Protein AF-A3IUG8-F1 (afdb_monomer_lite)

Organism: NCBI:txid391612

Secondary structure (DSSP, 8-state):
----TTSHHHHHHHHHHHS-TT-BHHHHHHHHHHTTPEEPSS-S-TT-EEEEEE--SSSS--SEEEEEEE-TT-BEEEEEE-

pLDDT: mean 82.92, std 14.55, range [41.16, 95.94]

Radius of gyration: 12.14 Å; chains: 1; bounding box: 31×24×32 Å

Structure (mmCIF, N/CA/C/O backbone):
data_AF-A3IUG8-F1
#
_entry.id   AF-A3IUG8-F1
#
loop_
_atom_site.group_PDB
_atom_site.id
_atom_site.type_symbol
_atom_site.label_atom_id
_atom_site.label_alt_id
_atom_site.label_comp_id
_atom_site.label_asym_id
_atom_site.label_entity_id
_atom_site.label_seq_id
_atom_site.pdbx_PDB_ins_code
_atom_site.Cartn_x
_atom_site.Cartn_y
_atom_site.Cartn_z
_atom_site.occupancy
_atom_site.B_iso_or_equiv
_atom_site.auth_seq_id
_atom_site.auth_comp_id
_atom_site.auth_asym_id
_atom_site.auth_atom_id
_atom_site.pdbx_PDB_model_num
ATOM 1 N N . MET A 1 1 ? 16.541 -6.737 2.500 1.00 53.91 1 MET A N 1
ATOM 2 C CA . MET A 1 1 ? 15.799 -7.218 1.316 1.00 53.91 1 MET A CA 1
ATOM 3 C C . MET A 1 1 ? 15.489 -5.991 0.483 1.00 53.91 1 MET A C 1
ATOM 5 O O . MET A 1 1 ? 15.043 -5.010 1.062 1.0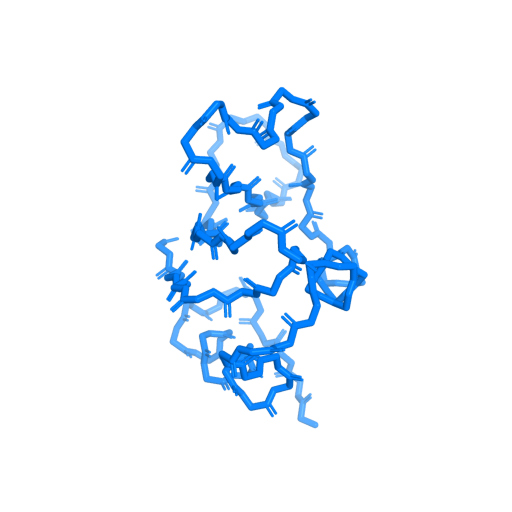0 53.91 1 MET A O 1
ATOM 9 N N . THR A 1 2 ? 15.818 -5.975 -0.804 1.00 72.31 2 THR A N 1
ATOM 10 C CA . THR A 1 2 ? 15.565 -4.795 -1.643 1.00 72.31 2 THR A CA 1
ATOM 11 C C . THR A 1 2 ? 14.148 -4.890 -2.185 1.00 72.31 2 THR A C 1
ATOM 13 O O . THR A 1 2 ? 13.830 -5.848 -2.881 1.00 72.31 2 THR A O 1
ATOM 16 N N . CYS A 1 3 ? 13.295 -3.921 -1.872 1.00 83.38 3 CYS A N 1
ATOM 17 C CA . CYS A 1 3 ? 11.926 -3.892 -2.377 1.00 83.38 3 CYS A CA 1
ATOM 18 C C . CYS A 1 3 ? 11.936 -3.368 -3.809 1.00 83.38 3 CYS A C 1
ATOM 20 O O . CYS A 1 3 ? 12.008 -2.162 -4.067 1.00 83.38 3 CYS A O 1
ATOM 22 N N . ASN A 1 4 ? 11.942 -4.298 -4.758 1.00 82.56 4 ASN A N 1
ATOM 23 C CA . ASN A 1 4 ? 12.062 -3.989 -6.170 1.00 82.56 4 ASN A CA 1
ATOM 24 C C . ASN A 1 4 ? 10.722 -3.528 -6.747 1.00 82.56 4 ASN A C 1
ATOM 26 O O . ASN A 1 4 ? 9.982 -4.292 -7.351 1.00 82.56 4 ASN A O 1
ATOM 30 N N . ARG A 1 5 ? 10.449 -2.232 -6.634 1.00 77.12 5 ARG A N 1
ATOM 31 C CA . ARG A 1 5 ? 9.298 -1.564 -7.268 1.00 77.12 5 ARG A CA 1
ATOM 32 C C . ARG A 1 5 ? 9.249 -1.657 -8.804 1.00 77.12 5 ARG A C 1
ATOM 34 O O . ARG A 1 5 ? 8.290 -1.197 -9.403 1.00 77.12 5 ARG A O 1
ATOM 41 N N . GLY A 1 6 ? 10.282 -2.186 -9.466 1.00 77.75 6 GLY A N 1
ATOM 42 C CA . GLY A 1 6 ? 10.245 -2.501 -10.898 1.00 77.75 6 GLY A CA 1
ATOM 43 C C . GLY A 1 6 ? 9.567 -3.841 -11.208 1.00 77.75 6 GLY A C 1
ATOM 44 O O . GLY A 1 6 ? 9.201 -4.072 -12.358 1.00 77.75 6 GLY A O 1
ATOM 45 N N . ASN A 1 7 ? 9.388 -4.700 -10.198 1.00 86.25 7 ASN A N 1
ATOM 46 C CA . ASN A 1 7 ? 8.719 -5.991 -10.285 1.00 86.25 7 ASN A CA 1
ATOM 47 C C . ASN A 1 7 ? 7.514 -6.010 -9.328 1.00 86.25 7 ASN A C 1
ATOM 49 O O . ASN A 1 7 ? 7.658 -5.902 -8.112 1.00 86.25 7 ASN A O 1
ATOM 53 N N . LYS A 1 8 ? 6.311 -6.164 -9.888 1.00 87.88 8 LYS A N 1
ATOM 54 C CA . LYS A 1 8 ? 5.045 -6.139 -9.146 1.00 87.88 8 LYS A CA 1
ATOM 55 C C . LYS A 1 8 ? 4.960 -7.200 -8.048 1.00 87.88 8 LYS A C 1
ATOM 57 O O . LYS A 1 8 ? 4.483 -6.892 -6.959 1.00 87.88 8 LYS A O 1
ATOM 62 N N . GLU A 1 9 ? 5.400 -8.423 -8.325 1.00 90.56 9 GLU A N 1
ATOM 63 C CA . GLU A 1 9 ? 5.304 -9.538 -7.376 1.00 90.56 9 GLU A CA 1
ATOM 64 C C . GLU A 1 9 ? 6.305 -9.363 -6.232 1.00 90.56 9 GLU A C 1
ATOM 66 O O . GLU A 1 9 ? 5.911 -9.376 -5.069 1.00 90.56 9 GLU A O 1
ATOM 71 N N . GLU A 1 10 ? 7.568 -9.058 -6.551 1.00 91.38 10 GLU A N 1
ATOM 72 C CA . GLU A 1 10 ? 8.596 -8.780 -5.536 1.00 91.38 10 GLU A CA 1
ATOM 73 C C . GLU A 1 10 ? 8.219 -7.588 -4.647 1.00 91.38 10 GLU A C 1
ATOM 75 O O . GLU A 1 10 ? 8.437 -7.613 -3.432 1.00 91.38 10 GLU A O 1
ATOM 80 N N . PHE A 1 11 ? 7.647 -6.530 -5.232 1.00 91.75 11 PHE A N 1
ATOM 81 C CA . PHE A 1 11 ? 7.209 -5.376 -4.457 1.00 91.75 11 PHE A CA 1
ATOM 82 C C . PHE A 1 11 ? 6.009 -5.704 -3.567 1.00 91.75 11 PHE A C 1
ATOM 84 O O . PHE A 1 11 ? 5.997 -5.292 -2.410 1.00 91.75 11 PHE A O 1
ATOM 91 N N . ARG A 1 12 ? 5.030 -6.468 -4.069 1.00 92.62 12 ARG A N 1
ATOM 92 C CA . ARG A 1 12 ? 3.881 -6.935 -3.280 1.00 92.62 12 ARG A CA 1
ATOM 93 C C . ARG A 1 12 ? 4.328 -7.759 -2.075 1.00 92.62 12 ARG A C 1
ATOM 95 O O . ARG A 1 12 ? 3.851 -7.512 -0.970 1.00 92.62 12 ARG A O 1
ATOM 102 N N . ASP A 1 13 ? 5.253 -8.691 -2.272 1.00 93.06 13 ASP A N 1
ATOM 103 C CA . ASP A 1 13 ? 5.757 -9.536 -1.190 1.00 93.06 13 ASP A CA 1
ATOM 104 C C . ASP A 1 13 ? 6.520 -8.717 -0.149 1.00 93.06 13 ASP A C 1
ATOM 106 O O . ASP A 1 13 ? 6.278 -8.868 1.049 1.00 93.06 13 ASP A O 1
ATOM 110 N N . CYS A 1 14 ? 7.383 -7.792 -0.584 1.00 93.75 14 CYS A N 1
ATOM 111 C CA . CYS A 1 14 ? 8.039 -6.876 0.345 1.00 93.75 14 CYS A CA 1
ATOM 112 C C . CYS A 1 14 ? 7.018 -6.015 1.113 1.00 93.75 14 CYS A C 1
ATOM 114 O O . CYS A 1 14 ? 7.134 -5.872 2.334 1.00 93.75 14 CYS A O 1
ATOM 116 N N . LEU A 1 15 ? 6.034 -5.435 0.422 1.00 93.75 15 LEU A N 1
ATOM 117 C CA . LEU A 1 15 ? 5.026 -4.576 1.035 1.00 93.75 15 LEU A CA 1
ATOM 118 C C . LEU A 1 15 ? 4.260 -5.334 2.123 1.00 93.75 15 LEU A C 1
ATOM 120 O O . LEU A 1 15 ? 4.181 -4.848 3.243 1.00 93.75 15 LEU A O 1
ATOM 124 N N . ASN A 1 16 ? 3.794 -6.551 1.837 1.00 92.44 16 ASN A N 1
ATOM 125 C CA . ASN A 1 16 ? 3.066 -7.378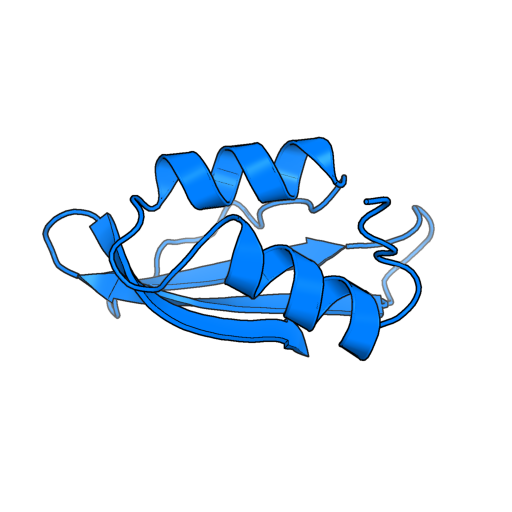 2.804 1.00 92.44 16 ASN A CA 1
ATOM 126 C C . ASN A 1 16 ? 3.922 -7.817 4.004 1.00 92.44 16 ASN A C 1
ATOM 128 O O . ASN A 1 16 ? 3.390 -8.027 5.092 1.00 92.44 16 ASN A O 1
ATOM 132 N N . GLN A 1 17 ? 5.239 -7.963 3.828 1.00 93.25 17 GLN A N 1
ATOM 133 C CA . GLN A 1 17 ? 6.158 -8.292 4.924 1.00 93.25 17 GLN A CA 1
ATOM 134 C C . GLN A 1 17 ? 6.425 -7.107 5.860 1.00 93.25 17 GLN A C 1
ATOM 136 O O . GLN A 1 17 ? 6.658 -7.321 7.048 1.00 93.25 17 GLN A O 1
ATOM 141 N N . ASN A 1 18 ? 6.421 -5.875 5.340 1.00 94.12 18 ASN A N 1
ATOM 142 C CA . ASN A 1 18 ? 6.750 -4.673 6.116 1.00 94.12 18 ASN A CA 1
ATOM 143 C C . 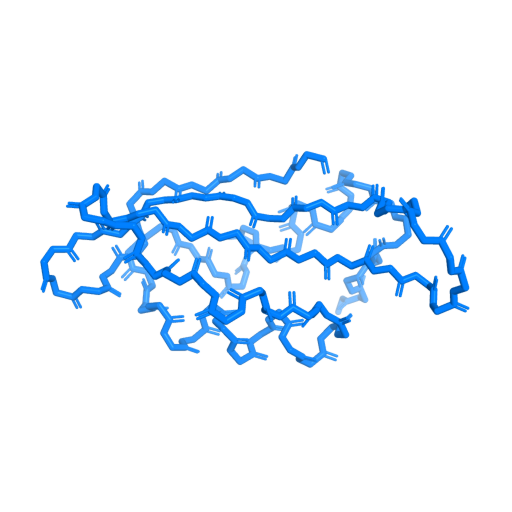ASN A 1 18 ? 5.508 -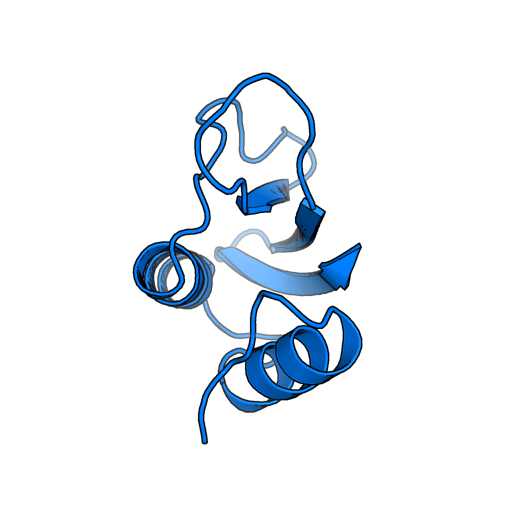3.935 6.628 1.00 94.12 18 ASN A C 1
ATOM 145 O O . ASN A 1 18 ? 5.549 -3.352 7.706 1.00 94.12 18 ASN A O 1
ATOM 149 N N . ILE A 1 19 ? 4.416 -3.975 5.865 1.00 94.94 19 ILE A N 1
ATOM 150 C CA . ILE A 1 19 ? 3.147 -3.301 6.142 1.00 94.94 19 ILE A CA 1
ATOM 151 C C . ILE A 1 19 ? 2.021 -4.348 6.127 1.00 94.94 19 ILE A C 1
ATOM 153 O O . ILE A 1 19 ? 1.304 -4.489 5.131 1.00 94.94 19 ILE A O 1
ATOM 157 N N . PRO A 1 20 ? 1.876 -5.140 7.203 1.00 94.50 20 PRO A N 1
ATOM 158 C CA . PRO A 1 20 ? 0.764 -6.071 7.330 1.00 94.50 20 PRO A CA 1
ATOM 159 C C . PRO A 1 20 ? -0.580 -5.337 7.464 1.00 94.50 20 PRO A C 1
ATOM 161 O O . PRO A 1 20 ? -0.664 -4.186 7.893 1.00 94.50 20 PRO A O 1
ATOM 164 N N . ILE A 1 21 ? -1.668 -6.043 7.156 1.00 94.88 21 ILE A N 1
ATOM 165 C CA . ILE A 1 21 ? -3.025 -5.579 7.467 1.00 94.88 21 ILE A CA 1
ATOM 166 C C . ILE A 1 21 ? -3.133 -5.287 8.976 1.00 94.88 21 ILE A C 1
ATOM 168 O O . ILE A 1 21 ? -2.668 -6.069 9.805 1.00 94.88 21 ILE A O 1
ATOM 172 N N . GLY A 1 22 ? -3.726 -4.145 9.327 1.00 95.00 22 GLY A N 1
ATOM 173 C CA . GLY A 1 22 ? -3.779 -3.590 10.683 1.00 95.00 22 GLY A CA 1
ATOM 174 C C . GLY A 1 22 ? -2.681 -2.561 10.998 1.00 95.00 22 GLY A C 1
ATOM 175 O O . GLY A 1 22 ? -2.761 -1.875 12.026 1.00 95.00 22 GLY A O 1
ATOM 176 N N . SER A 1 23 ? -1.678 -2.400 10.127 1.00 95.94 23 SER A N 1
ATOM 177 C CA . SER A 1 23 ? -0.744 -1.268 10.190 1.00 95.94 23 SER A CA 1
ATOM 178 C C . SER A 1 23 ? -1.476 0.061 10.024 1.00 95.94 23 SER A C 1
ATOM 180 O O . SER A 1 23 ? -2.549 0.140 9.424 1.00 95.94 23 SER A O 1
ATOM 182 N N . SER A 1 24 ? -0.912 1.126 10.587 1.00 94.69 24 SER A N 1
ATOM 183 C CA . SER A 1 24 ? -1.467 2.465 10.410 1.00 94.69 24 SER A CA 1
ATOM 184 C C . SER A 1 24 ? -1.259 2.967 8.980 1.00 94.69 24 SER A C 1
ATOM 186 O O . SER A 1 24 ? -0.274 2.649 8.311 1.00 94.69 24 SER A O 1
ATOM 188 N N . TYR A 1 25 ? -2.173 3.814 8.524 1.00 91.19 25 TYR A N 1
ATOM 189 C CA . TYR A 1 25 ? -2.068 4.492 7.239 1.00 91.19 25 TYR A CA 1
ATOM 190 C C . TYR A 1 25 ? -0.788 5.332 7.130 1.00 91.19 25 TYR A C 1
ATOM 192 O O . TYR A 1 25 ? -0.197 5.424 6.058 1.00 91.19 25 TYR A O 1
ATOM 200 N N . GLU A 1 26 ? -0.332 5.926 8.235 1.00 91.69 26 GLU A N 1
ATOM 201 C CA . GLU A 1 26 ? 0.886 6.738 8.245 1.00 91.69 26 GLU A CA 1
ATOM 202 C C . GLU A 1 26 ? 2.146 5.890 8.021 1.00 91.69 26 GLU A C 1
ATOM 204 O O . GLU A 1 26 ? 3.006 6.284 7.235 1.00 91.69 26 GLU A O 1
ATOM 209 N N . GLU A 1 27 ? 2.231 4.699 8.626 1.00 94.12 27 GLU A N 1
ATOM 210 C CA . GLU A 1 27 ? 3.317 3.743 8.356 1.00 94.12 27 GLU A CA 1
ATOM 211 C C . GLU A 1 27 ? 3.348 3.343 6.877 1.00 94.12 27 GLU A C 1
ATOM 213 O O . GLU A 1 27 ? 4.406 3.392 6.247 1.00 94.12 27 GLU A O 1
ATOM 218 N N . LEU A 1 28 ? 2.183 3.024 6.298 1.00 93.75 28 LEU A N 1
ATOM 219 C CA . LEU A 1 28 ? 2.059 2.727 4.870 1.00 93.75 28 LEU A CA 1
ATOM 220 C C . LEU A 1 28 ? 2.534 3.909 4.014 1.00 93.75 28 LEU A C 1
ATOM 222 O O . LEU A 1 28 ? 3.334 3.736 3.094 1.00 93.75 28 LEU A O 1
ATOM 226 N N . ARG A 1 29 ? 2.050 5.119 4.313 1.00 91.31 29 ARG A N 1
ATOM 227 C CA . ARG A 1 29 ? 2.364 6.338 3.560 1.00 91.31 29 ARG A CA 1
ATOM 228 C C . ARG A 1 29 ? 3.864 6.623 3.560 1.00 91.31 29 ARG A C 1
ATOM 230 O O . ARG A 1 29 ? 4.417 6.938 2.505 1.00 91.31 29 ARG A O 1
ATOM 237 N N . LEU A 1 30 ? 4.512 6.523 4.721 1.00 92.62 30 LEU A N 1
ATOM 238 C CA . LEU A 1 30 ? 5.954 6.730 4.861 1.00 92.62 30 LEU A CA 1
ATOM 239 C C . LEU A 1 30 ? 6.736 5.670 4.084 1.00 92.62 30 LEU A C 1
ATOM 241 O O . LEU A 1 30 ? 7.575 6.026 3.257 1.00 92.62 30 LEU A O 1
ATOM 245 N N . PHE A 1 31 ? 6.389 4.393 4.262 1.00 93.25 31 PHE A N 1
ATOM 246 C CA . PHE A 1 31 ? 7.027 3.288 3.553 1.00 93.25 31 PHE A CA 1
ATOM 247 C C . PHE A 1 31 ? 6.949 3.461 2.030 1.00 93.25 31 PHE A C 1
ATOM 249 O O . PHE A 1 31 ? 7.956 3.365 1.328 1.00 93.25 31 PHE A O 1
ATOM 256 N N . LEU A 1 32 ? 5.767 3.770 1.494 1.00 91.50 32 LEU A N 1
ATOM 257 C CA . LEU A 1 32 ? 5.577 3.974 0.058 1.00 91.50 32 LEU A CA 1
ATOM 258 C C . LEU A 1 32 ? 6.334 5.211 -0.452 1.00 91.50 32 LEU A C 1
ATOM 260 O O . LEU A 1 32 ? 6.957 5.152 -1.517 1.00 91.50 32 LEU A O 1
ATOM 264 N N . SER A 1 33 ? 6.358 6.299 0.323 1.00 88.88 33 SER A N 1
ATOM 265 C CA . SER A 1 33 ? 7.111 7.513 -0.011 1.00 88.88 33 SER A CA 1
ATOM 266 C C . SER A 1 33 ? 8.618 7.258 -0.104 1.00 88.88 33 SER A C 1
ATOM 268 O O . SER A 1 33 ? 9.259 7.751 -1.032 1.00 88.88 33 SER A O 1
ATOM 270 N N . GLU A 1 34 ? 9.196 6.474 0.809 1.00 90.50 34 GLU A N 1
ATOM 271 C CA . GLU A 1 34 ? 10.616 6.079 0.764 1.00 90.50 34 GLU A CA 1
ATOM 272 C C . GLU A 1 34 ? 10.946 5.255 -0.487 1.00 90.50 34 GLU A C 1
ATOM 274 O O . GLU A 1 34 ? 12.041 5.345 -1.047 1.00 90.50 34 GLU A O 1
ATOM 279 N N . HIS A 1 35 ? 9.968 4.500 -0.988 1.00 89.06 35 HIS A N 1
ATOM 280 C CA . HIS A 1 35 ? 10.088 3.736 -2.225 1.00 89.06 35 HIS A CA 1
ATOM 281 C C . HIS A 1 35 ? 9.764 4.561 -3.480 1.00 89.06 35 HIS A C 1
ATOM 283 O O . HIS A 1 35 ? 9.810 4.026 -4.590 1.00 89.06 35 HIS A O 1
ATOM 289 N N . GLY A 1 36 ? 9.519 5.866 -3.333 1.00 87.12 36 GLY A N 1
ATOM 290 C CA . GLY A 1 36 ? 9.291 6.806 -4.427 1.00 87.12 36 GLY A CA 1
ATOM 291 C C . GLY A 1 36 ? 7.868 6.796 -4.977 1.00 87.12 36 GLY A C 1
ATOM 292 O O . GLY A 1 36 ? 7.646 7.319 -6.068 1.00 87.12 36 GLY A O 1
ATOM 293 N N . PHE A 1 37 ? 6.913 6.180 -4.277 1.00 87.88 37 PHE A N 1
ATOM 294 C CA . PHE A 1 37 ? 5.506 6.292 -4.642 1.00 87.88 37 PHE A CA 1
ATOM 295 C C . PHE A 1 37 ? 5.013 7.699 -4.310 1.00 87.88 37 PHE A C 1
ATOM 297 O O . PHE A 1 37 ? 5.157 8.189 -3.189 1.00 87.88 37 PHE A O 1
ATOM 304 N N . GLY A 1 38 ? 4.402 8.342 -5.297 1.00 84.31 38 GLY A N 1
ATOM 305 C CA . GLY A 1 38 ? 3.659 9.573 -5.109 1.00 84.31 38 GLY A CA 1
ATOM 306 C C . GLY A 1 38 ? 2.264 9.271 -4.576 1.00 84.31 38 GLY A C 1
ATOM 307 O O . GLY A 1 38 ? 1.568 8.381 -5.070 1.00 84.31 38 GLY A O 1
ATOM 308 N N . TYR A 1 39 ? 1.843 10.046 -3.582 1.00 69.75 39 TYR A N 1
ATOM 309 C CA . TYR A 1 39 ? 0.449 10.102 -3.163 1.00 69.75 39 TYR A CA 1
ATOM 310 C C . TYR A 1 39 ? -0.312 11.070 -4.069 1.00 69.75 39 TYR A C 1
ATOM 312 O O . TYR A 1 39 ? 0.120 12.210 -4.257 1.00 69.75 39 TYR A O 1
ATOM 320 N N . THR A 1 40 ? -1.455 10.656 -4.614 1.00 63.69 40 THR A N 1
ATOM 321 C CA . THR A 1 40 ? -2.378 11.607 -5.239 1.00 63.69 40 THR A CA 1
ATOM 322 C C . THR A 1 40 ? -3.148 12.335 -4.134 1.00 63.69 40 THR A C 1
ATOM 324 O O . THR A 1 40 ? -3.914 11.688 -3.426 1.00 63.69 40 THR A O 1
ATOM 327 N N . PRO A 1 41 ? -2.995 13.667 -3.977 1.00 52.00 41 PRO A N 1
ATOM 328 C CA . PRO A 1 41 ? -3.524 14.427 -2.836 1.00 52.00 41 PRO A CA 1
ATOM 329 C C . PRO A 1 41 ? -5.055 14.461 -2.746 1.00 52.00 41 PRO A C 1
ATOM 331 O O . PRO A 1 41 ? -5.612 14.905 -1.741 1.00 52.00 41 PRO A O 1
ATOM 334 N N . ASN A 1 42 ? -5.749 13.967 -3.768 1.00 47.72 42 ASN A N 1
ATOM 335 C CA . ASN A 1 42 ? -7.194 13.889 -3.770 1.00 47.72 42 ASN A CA 1
ATOM 336 C C . ASN A 1 42 ? -7.647 12.599 -3.083 1.00 47.72 42 ASN A C 1
ATOM 338 O O . ASN A 1 42 ? -7.933 11.607 -3.742 1.00 47.72 42 ASN A O 1
ATOM 342 N N . GLN A 1 43 ? -7.824 12.733 -1.767 1.00 49.47 43 GLN A N 1
ATOM 343 C CA . GLN A 1 43 ? -8.700 11.928 -0.919 1.00 49.47 43 GLN A CA 1
ATOM 344 C C . GLN A 1 43 ? -8.100 10.612 -0.382 1.00 49.47 43 GLN A C 1
ATOM 346 O O . GLN A 1 43 ? -7.792 9.707 -1.152 1.00 49.47 43 GLN A O 1
ATOM 351 N N . PRO A 1 44 ? -8.133 10.393 0.945 1.00 53.97 44 PRO A N 1
ATOM 352 C CA . PRO A 1 44 ? -8.983 9.310 1.368 1.00 53.97 44 PRO A CA 1
ATOM 353 C C . PRO A 1 44 ? -10.410 9.636 0.955 1.00 53.97 44 PRO A C 1
ATOM 355 O O . PRO A 1 44 ? -11.009 10.594 1.451 1.00 53.97 44 PRO A O 1
ATOM 358 N N . ASP A 1 45 ? -10.899 8.932 -0.060 1.00 59.12 45 ASP A N 1
ATOM 359 C CA . ASP A 1 45 ? -12.281 9.058 -0.531 1.00 59.12 45 ASP A CA 1
ATOM 360 C C . ASP A 1 45 ? -13.225 8.912 0.688 1.00 59.12 45 ASP A C 1
ATOM 362 O O . ASP A 1 45 ? -12.870 8.259 1.670 1.00 59.12 45 ASP A O 1
ATOM 366 N N . LYS A 1 46 ? -14.428 9.510 0.657 1.00 62.59 46 LYS A N 1
ATOM 367 C CA . LYS A 1 46 ? -15.504 9.276 1.650 1.00 62.59 46 LYS A CA 1
ATOM 368 C C . LYS A 1 46 ? -15.743 7.783 1.972 1.00 62.59 46 LYS A C 1
ATOM 370 O O . LYS A 1 46 ? -16.390 7.483 2.968 1.00 62.59 46 LYS A O 1
ATOM 375 N N . ASN A 1 47 ? -15.229 6.875 1.145 1.00 74.69 47 ASN A N 1
ATOM 376 C CA . ASN A 1 47 ? -15.227 5.423 1.290 1.00 74.69 47 ASN A CA 1
ATOM 377 C C . ASN A 1 47 ? -13.953 4.836 1.942 1.00 74.69 47 ASN A C 1
ATOM 379 O O . ASN A 1 47 ? -13.726 3.635 1.814 1.00 74.69 47 ASN A O 1
ATOM 383 N N . ASN A 1 48 ? -13.106 5.646 2.586 1.00 86.06 48 ASN A N 1
ATOM 384 C CA . ASN A 1 48 ? -11.846 5.233 3.222 1.00 86.06 48 ASN A CA 1
ATOM 385 C C . ASN A 1 48 ? -10.842 4.548 2.275 1.00 86.06 48 ASN A C 1
ATOM 387 O O . ASN A 1 48 ? -10.122 3.633 2.673 1.00 86.06 48 ASN A O 1
ATOM 391 N N . ARG A 1 49 ? -10.802 4.971 1.006 1.00 87.50 49 ARG A N 1
ATOM 392 C CA . ARG A 1 49 ? -9.903 4.414 -0.020 1.00 87.50 49 ARG A CA 1
ATOM 393 C C . ARG A 1 49 ? -8.641 5.237 -0.174 1.00 87.50 49 ARG A C 1
ATOM 395 O O . ARG A 1 49 ? -8.733 6.457 -0.220 1.00 87.50 49 ARG A O 1
ATOM 402 N N . PHE A 1 50 ? -7.504 4.583 -0.374 1.00 86.69 50 PHE A N 1
ATOM 403 C CA . PHE A 1 50 ? -6.249 5.237 -0.740 1.00 86.69 50 PHE A CA 1
ATOM 404 C C . PHE A 1 50 ? -5.695 4.690 -2.055 1.00 86.69 50 PHE A C 1
ATOM 406 O O . PHE A 1 50 ? -5.935 3.537 -2.409 1.00 86.69 50 PHE A O 1
ATOM 413 N N . ASN A 1 51 ? -4.922 5.524 -2.754 1.00 87.81 51 ASN A N 1
ATOM 414 C CA . ASN A 1 51 ? -4.200 5.147 -3.964 1.00 87.81 51 ASN A CA 1
ATOM 415 C C . ASN A 1 51 ? -2.819 5.820 -3.974 1.00 87.81 51 ASN A C 1
ATOM 417 O O . ASN A 1 51 ? -2.709 7.043 -3.860 1.00 87.81 51 ASN A O 1
ATOM 421 N N . PHE A 1 52 ? -1.772 5.019 -4.134 1.00 88.56 52 PHE A N 1
ATOM 422 C CA . PHE A 1 52 ? -0.391 5.458 -4.303 1.00 88.56 52 PHE A CA 1
ATOM 423 C C . PHE A 1 52 ? 0.131 4.960 -5.634 1.00 88.56 52 PHE A C 1
ATOM 425 O O . PHE A 1 52 ? -0.110 3.815 -6.005 1.00 88.56 52 PHE A O 1
ATOM 432 N N . PHE A 1 53 ? 0.900 5.788 -6.326 1.00 86.69 53 PHE A N 1
ATOM 433 C CA . PHE A 1 53 ? 1.399 5.450 -7.649 1.00 86.69 53 PHE A CA 1
ATOM 434 C C . PHE A 1 53 ? 2.907 5.590 -7.710 1.00 86.69 53 PHE A C 1
ATOM 436 O O . PHE A 1 53 ? 3.467 6.598 -7.279 1.00 86.69 53 PHE A O 1
ATOM 443 N N . TRP A 1 54 ? 3.566 4.606 -8.309 1.00 86.25 54 TRP A N 1
ATOM 444 C CA . TRP A 1 54 ? 4.964 4.724 -8.682 1.00 86.25 54 TRP A CA 1
ATOM 445 C C . TRP A 1 54 ? 5.082 4.963 -10.187 1.00 86.25 54 TRP A C 1
ATOM 447 O O . TRP A 1 54 ? 4.715 4.119 -11.013 1.00 86.25 54 TRP A O 1
ATOM 457 N N . SER A 1 55 ? 5.613 6.131 -10.548 1.00 73.88 55 SER A N 1
ATOM 458 C CA . SER A 1 55 ? 6.044 6.438 -11.909 1.00 73.88 55 SER A CA 1
ATOM 459 C C . SER A 1 55 ? 7.541 6.704 -11.918 1.00 73.88 55 SER A C 1
ATOM 461 O O . SER A 1 55 ? 8.035 7.531 -11.152 1.00 73.88 55 SER A O 1
ATOM 463 N N . ALA A 1 56 ? 8.261 6.069 -12.842 1.00 61.53 56 ALA A N 1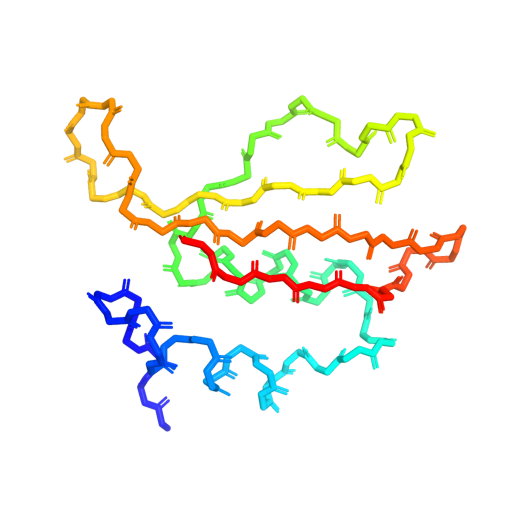
ATOM 464 C CA . ALA A 1 56 ? 9.499 6.667 -13.319 1.00 61.53 56 ALA A CA 1
ATOM 465 C C . ALA A 1 56 ? 9.089 7.977 -14.001 1.00 61.53 56 ALA A C 1
ATOM 467 O O . ALA A 1 56 ? 8.249 7.937 -14.898 1.00 61.53 56 ALA A O 1
ATOM 468 N N . ASN A 1 57 ? 9.569 9.115 -13.501 1.00 57.59 57 ASN A N 1
ATOM 469 C CA . ASN A 1 57 ? 9.263 10.429 -14.059 1.00 57.59 57 ASN A CA 1
ATOM 470 C C . ASN A 1 57 ? 9.515 10.420 -15.570 1.00 57.59 57 ASN A C 1
ATOM 472 O O . ASN A 1 57 ? 10.670 10.384 -15.968 1.00 57.59 57 ASN A O 1
ATOM 476 N N . ASP A 1 58 ? 8.434 10.347 -16.349 1.00 44.12 58 ASP A N 1
ATOM 477 C CA . ASP A 1 58 ? 8.201 11.004 -17.637 1.00 44.12 58 ASP A CA 1
ATOM 478 C C . ASP A 1 58 ? 6.837 10.537 -18.186 1.00 44.12 58 ASP A C 1
ATOM 480 O O . ASP A 1 58 ? 6.688 9.450 -18.737 1.00 44.12 58 ASP A O 1
ATOM 484 N N . LEU A 1 59 ? 5.825 11.396 -18.015 1.00 41.16 59 LEU A N 1
ATOM 485 C CA . LEU A 1 59 ? 4.587 11.437 -18.807 1.00 41.16 59 LEU A CA 1
ATOM 486 C C . LEU A 1 59 ? 3.669 10.192 -18.742 1.00 41.16 59 LEU A C 1
ATOM 488 O O . LEU A 1 59 ? 3.605 9.367 -19.649 1.00 41.16 59 LEU A O 1
ATOM 492 N N . GLY A 1 60 ? 2.827 10.142 -17.704 1.00 52.78 60 GLY A N 1
ATOM 493 C CA . GLY A 1 60 ? 1.448 9.639 -17.826 1.00 52.78 60 GLY A CA 1
ATOM 494 C C . GLY A 1 60 ? 1.199 8.129 -17.749 1.00 52.78 60 GLY A C 1
ATOM 495 O O . GLY A 1 60 ? 0.037 7.739 -17.717 1.00 52.78 60 GLY A O 1
ATOM 496 N N . ASN A 1 61 ? 2.234 7.288 -17.654 1.00 59.12 61 ASN A N 1
ATOM 497 C CA . ASN A 1 61 ? 2.079 5.834 -17.525 1.00 59.12 61 ASN A CA 1
ATOM 498 C C . ASN A 1 61 ? 2.589 5.339 -16.163 1.00 59.12 61 ASN A C 1
ATOM 500 O O . ASN A 1 61 ? 3.772 5.032 -15.997 1.00 59.12 61 ASN A O 1
ATOM 504 N N . TYR A 1 62 ? 1.695 5.268 -15.174 1.00 66.50 62 TYR A N 1
ATOM 505 C CA . TYR A 1 62 ? 1.990 4.621 -13.893 1.00 66.50 62 TYR A CA 1
ATOM 506 C C . TYR A 1 62 ? 2.316 3.140 -14.120 1.00 66.50 62 TYR A C 1
ATOM 508 O O . TYR A 1 62 ? 1.593 2.454 -14.841 1.00 66.50 62 TYR A O 1
ATOM 516 N N . LYS A 1 63 ? 3.413 2.651 -13.527 1.00 77.50 63 LYS A N 1
ATOM 517 C CA . LYS A 1 63 ? 3.843 1.250 -13.690 1.00 77.50 63 LYS A CA 1
ATOM 518 C C . LYS A 1 63 ? 3.243 0.327 -12.643 1.00 77.50 63 LYS A C 1
ATOM 520 O O . LYS A 1 63 ? 2.979 -0.829 -12.948 1.00 77.50 63 LYS A O 1
ATOM 525 N N . ILE A 1 64 ? 3.101 0.839 -11.424 1.00 86.75 64 ILE A N 1
ATOM 526 C CA . ILE A 1 64 ? 2.542 0.123 -10.284 1.00 86.75 64 ILE A CA 1
ATOM 527 C C . ILE A 1 64 ? 1.697 1.100 -9.480 1.00 86.75 64 ILE A C 1
ATOM 529 O O . ILE A 1 64 ? 2.115 2.245 -9.259 1.00 86.75 64 ILE A O 1
ATOM 533 N N . ALA A 1 65 ? 0.550 0.633 -9.004 1.00 88.50 65 ALA A N 1
ATOM 534 C CA . ALA A 1 65 ? -0.197 1.316 -7.964 1.00 88.50 65 ALA A CA 1
ATOM 535 C C . ALA A 1 65 ? -0.372 0.428 -6.730 1.00 88.50 65 ALA A C 1
ATOM 537 O O . ALA A 1 65 ? -0.457 -0.793 -6.828 1.00 88.50 65 ALA A O 1
ATOM 538 N N . VAL A 1 66 ? -0.427 1.063 -5.564 1.00 91.19 66 VAL A N 1
ATOM 539 C CA . VAL A 1 66 ? -0.880 0.446 -4.319 1.00 91.19 66 VAL A CA 1
ATOM 540 C C . VAL A 1 66 ? -2.207 1.082 -3.965 1.00 91.19 66 VAL A C 1
ATOM 542 O O . VAL A 1 66 ? -2.281 2.291 -3.738 1.00 91.19 66 VAL A O 1
ATOM 545 N N . ILE A 1 67 ? -3.249 0.269 -3.944 1.00 90.56 67 ILE A N 1
ATOM 546 C CA . ILE A 1 67 ? -4.615 0.693 -3.657 1.00 90.56 67 ILE A CA 1
ATOM 547 C C . ILE A 1 67 ? -5.124 -0.064 -2.441 1.00 90.56 67 ILE A C 1
ATOM 549 O O . ILE A 1 67 ? -4.659 -1.166 -2.159 1.00 90.56 67 ILE A O 1
ATOM 553 N N . GLY A 1 68 ? -6.071 0.504 -1.710 1.00 91.94 68 GLY A N 1
ATOM 554 C CA . GLY A 1 68 ? -6.620 -0.197 -0.561 1.00 91.94 68 GLY A CA 1
ATOM 555 C C . GLY A 1 68 ? -7.605 0.614 0.253 1.00 91.94 68 GLY A C 1
ATOM 556 O O . GLY A 1 68 ? -8.054 1.687 -0.162 1.00 91.94 68 GLY A O 1
ATOM 557 N N . LEU A 1 69 ? -7.936 0.062 1.416 1.00 92.38 69 LEU A N 1
ATOM 558 C CA . LEU A 1 69 ? -8.900 0.594 2.366 1.00 92.38 69 LEU A CA 1
ATOM 559 C C . LEU A 1 69 ? -8.284 0.739 3.749 1.00 92.38 69 LEU A C 1
ATOM 561 O O . LEU A 1 69 ? -7.443 -0.066 4.160 1.00 92.38 69 LEU A O 1
ATOM 565 N N . PHE A 1 70 ? -8.784 1.709 4.502 1.00 91.19 70 PHE A N 1
ATOM 566 C CA . PHE A 1 70 ? -8.564 1.785 5.938 1.00 91.19 70 PHE A CA 1
ATOM 567 C C . PHE A 1 70 ? -9.878 1.882 6.725 1.00 91.19 70 PHE A C 1
ATOM 569 O O . PHE A 1 70 ? -10.944 2.142 6.166 1.00 91.19 70 PHE A O 1
ATOM 576 N N . ASP A 1 71 ? -9.822 1.658 8.032 1.00 91.38 71 ASP A N 1
ATOM 577 C CA . ASP A 1 71 ? -10.960 1.835 8.937 1.00 91.38 71 ASP A CA 1
ATOM 578 C C . ASP A 1 71 ? -11.035 3.253 9.541 1.00 91.38 71 ASP A C 1
ATOM 580 O O . ASP A 1 71 ? -10.230 4.138 9.251 1.00 91.38 71 ASP A O 1
ATOM 584 N N . SER A 1 72 ? -12.013 3.499 10.413 1.00 88.62 72 SER A N 1
ATOM 585 C CA . SER A 1 72 ? -12.165 4.794 11.092 1.00 88.62 72 SER A CA 1
ATOM 586 C C . SER A 1 72 ? -10.979 5.188 11.981 1.00 88.62 72 SER A C 1
ATOM 588 O O . SER A 1 72 ? -10.852 6.362 12.323 1.00 88.62 72 SER A O 1
ATOM 590 N N . GLU A 1 73 ? -10.126 4.235 12.363 1.00 91.50 73 GLU A N 1
ATOM 591 C CA . GLU A 1 73 ? -8.906 4.456 13.147 1.00 91.50 73 GLU A CA 1
ATOM 592 C C . GLU A 1 73 ? -7.661 4.607 12.254 1.00 91.50 73 GLU A C 1
ATOM 594 O O . GLU A 1 73 ? -6.534 4.651 12.752 1.00 91.50 73 GLU A O 1
ATOM 599 N N . LEU A 1 74 ? -7.856 4.720 10.934 1.00 90.06 74 LEU A N 1
ATOM 600 C CA . LEU A 1 74 ? -6.798 4.793 9.929 1.00 90.06 74 LEU A CA 1
ATOM 601 C C . LEU A 1 74 ? -5.895 3.551 9.931 1.00 90.06 74 LEU A C 1
ATOM 603 O O . LEU A 1 74 ? -4.699 3.655 9.649 1.00 90.06 74 LEU A O 1
ATOM 607 N N . LYS A 1 75 ? -6.438 2.370 10.238 1.00 94.75 75 LYS A N 1
ATOM 608 C CA . LYS A 1 75 ? -5.739 1.092 10.064 1.00 94.75 75 LYS A CA 1
ATOM 609 C C . LYS A 1 75 ? -6.041 0.504 8.700 1.00 94.75 75 LYS A C 1
ATOM 611 O O . LYS A 1 75 ? -7.195 0.464 8.292 1.00 94.75 75 LYS A O 1
ATOM 616 N N . VAL A 1 76 ? -5.015 0.034 7.999 1.00 92.94 76 VAL A N 1
ATOM 617 C CA . VAL A 1 76 ? -5.157 -0.622 6.694 1.00 92.94 76 VAL A CA 1
ATOM 618 C C . VAL A 1 76 ? -5.913 -1.935 6.882 1.00 92.94 76 VAL A C 1
ATOM 620 O O . VAL A 1 76 ? -5.452 -2.798 7.622 1.00 92.94 76 VAL A O 1
ATOM 623 N N . ILE A 1 77 ? -7.052 -2.098 6.213 1.00 95.06 77 ILE A N 1
ATOM 624 C CA . ILE A 1 77 ? -7.878 -3.320 6.284 1.00 95.06 77 ILE A CA 1
ATOM 625 C C . ILE A 1 77 ? -7.812 -4.143 4.997 1.00 95.06 77 ILE A C 1
ATOM 627 O O . ILE A 1 77 ? -8.028 -5.351 5.024 1.00 95.06 77 ILE A O 1
ATOM 631 N N . GLU A 1 78 ? -7.478 -3.499 3.881 1.00 94.38 78 GLU A N 1
ATOM 632 C CA . GLU A 1 78 ? -7.325 -4.133 2.576 1.00 94.38 78 GLU A CA 1
ATOM 633 C C . GLU A 1 78 ? -6.261 -3.388 1.776 1.00 94.38 78 GLU A C 1
ATOM 635 O O . GLU A 1 78 ? -6.159 -2.162 1.860 1.00 94.38 78 GLU A O 1
ATOM 640 N N . MET A 1 79 ? -5.467 -4.126 1.005 1.00 93.00 79 MET A N 1
ATOM 641 C CA . MET A 1 79 ? -4.429 -3.555 0.162 1.00 93.00 79 MET A CA 1
ATOM 642 C C . MET A 1 79 ? -4.12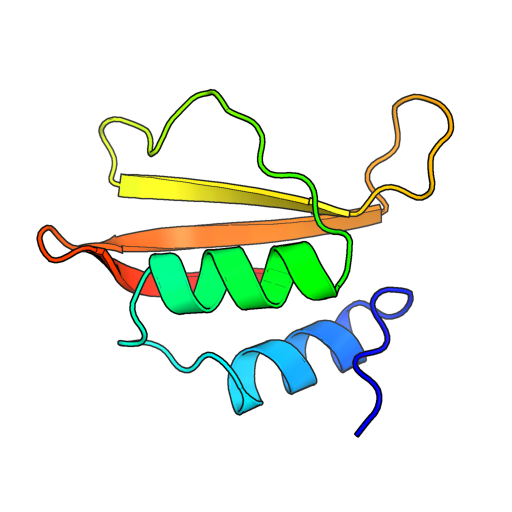1 -4.471 -1.019 1.00 93.00 79 MET A C 1
ATOM 644 O O . MET A 1 79 ? -3.999 -5.685 -0.867 1.00 93.00 79 MET A O 1
ATOM 648 N N . GLU A 1 80 ? -3.933 -3.871 -2.188 1.00 93.12 80 GLU A N 1
ATOM 649 C CA . GLU A 1 80 ? -3.541 -4.549 -3.412 1.00 93.12 80 GLU A CA 1
ATOM 650 C C . GLU A 1 80 ? -2.460 -3.748 -4.144 1.00 93.12 80 GLU A C 1
ATOM 652 O O . GLU A 1 80 ? -2.485 -2.519 -4.197 1.00 93.12 80 GLU A O 1
ATOM 657 N N . VAL A 1 81 ? -1.514 -4.474 -4.743 1.00 92.44 81 VAL A N 1
ATOM 658 C CA . VAL A 1 81 ? -0.560 -3.924 -5.710 1.00 92.44 81 VAL A CA 1
ATOM 659 C C . VAL A 1 81 ? -1.044 -4.285 -7.110 1.00 92.44 81 VAL A C 1
ATOM 661 O O . VAL A 1 81 ? -1.130 -5.485 -7.418 1.00 92.44 81 VAL A O 1
ATOM 664 N N . ILE A 1 82 ? -1.336 -3.280 -7.942 1.00 87.88 82 ILE A N 1
ATOM 665 C CA . ILE A 1 82 ? -1.813 -3.427 -9.329 1.00 87.88 82 ILE A CA 1
ATOM 666 C C . ILE A 1 82 ? -0.792 -2.959 -10.358 1.00 87.88 82 ILE A C 1
ATOM 668 O O . ILE A 1 82 ? -0.089 -1.956 -10.109 1.00 87.88 82 ILE A O 1
#

Foldseek 3Di:
DDLPPLDQVSVVVVCCVQQPFQRAQVSSVVVCVVVVWDFDPPDVPVQQKGKTFDDPPDDDDTPKMKIAGADPRRTTHTIDID

Sequence (82 aa):
MTCNRGNKEEFRDCLNQNIPIGSSYEELRLFLSEHGFGYTPNQPDKNNRFNFFWSANDLGNYKIAVIGLFDSELKVIEMEVI